Protein AF-A0A7K2QP64-F1 (afdb_monomer_lite)

Secondary structure (DSSP, 8-state):
-HHHHHHSSPPPPPTT----SS--TT-----------HHHHHHHHTHHHHHTTS-HHHHHHHHHHHHHHHHHHHTT-S-TTSTTSS-EEEEEEEE----S-STT---TT--S---EEEEEEEE--S--HHHHHTT-HHHHHHHHHHHHHHHTSGGGGHHHHTT-

Foldseek 3Di:
DVQCVLVPDAADDQPPDDDPPDPPVPPDDDDDDDDDDCVVVVCLQPVVCVVVVHGSCLLVVLVVLLVSLVRCVVVVVPDPPCSCQQSKDKDWDKDQQQFCPDPPDDCPPPDDRRIDIGIFIQRLGDFPSVCVVVVHPSSVSSSVSSRVRCVPQPRSRSVVVVVD

Structure (mmCIF, N/CA/C/O backbone):
data_AF-A0A7K2QP64-F1
#
_entry.id   AF-A0A7K2QP64-F1
#
loop_
_atom_site.group_PDB
_atom_site.id
_atom_site.type_symbol
_atom_site.label_atom_id
_atom_site.label_alt_id
_atom_site.label_comp_id
_atom_site.label_asym_id
_atom_site.label_entity_id
_atom_site.label_seq_id
_atom_site.pdbx_PDB_ins_code
_atom_site.Cartn_x
_atom_site.Cartn_y
_atom_site.Cartn_z
_atom_site.occupancy
_atom_site.B_iso_or_equiv
_atom_site.auth_seq_id
_atom_site.auth_comp_id
_atom_site.auth_asym_id
_atom_site.auth_atom_id
_atom_site.pdbx_PDB_model_num
ATOM 1 N N . ASP A 1 1 ? -13.364 -17.180 -1.476 1.00 77.75 1 ASP A N 1
ATOM 2 C CA . ASP A 1 1 ? -13.263 -16.142 -0.425 1.00 77.75 1 ASP A CA 1
ATOM 3 C C . ASP A 1 1 ? -12.051 -15.253 -0.717 1.00 77.75 1 ASP A C 1
ATOM 5 O O . ASP A 1 1 ? -11.019 -15.748 -1.153 1.00 77.75 1 ASP A O 1
ATOM 9 N N . ARG A 1 2 ? -12.175 -13.922 -0.585 1.00 86.12 2 ARG A N 1
ATOM 10 C CA . ARG A 1 2 ? -11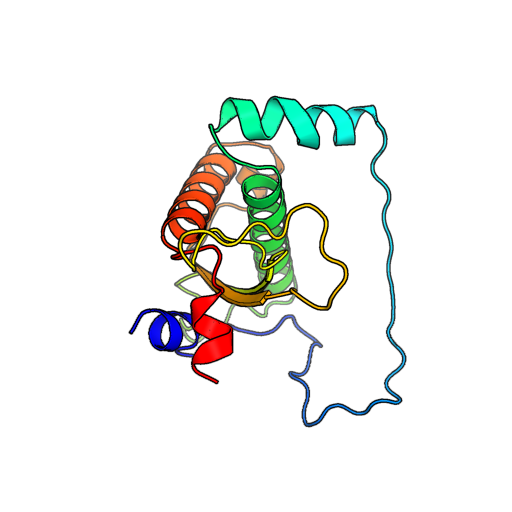.106 -12.968 -0.970 1.00 86.12 2 ARG A CA 1
ATOM 11 C C . ARG A 1 2 ? -9.812 -13.202 -0.186 1.00 86.12 2 ARG A C 1
ATOM 13 O O . ARG A 1 2 ? -8.730 -13.111 -0.753 1.00 86.12 2 ARG A O 1
ATOM 20 N N . TRP A 1 3 ? -9.933 -13.522 1.099 1.00 88.31 3 TRP A N 1
ATOM 21 C CA . TRP A 1 3 ? -8.790 -13.713 1.987 1.00 88.31 3 TRP A CA 1
ATOM 22 C C . TRP A 1 3 ? -7.945 -14.924 1.604 1.00 88.31 3 TRP A C 1
ATOM 24 O O . TRP A 1 3 ? -6.732 -14.783 1.468 1.00 88.31 3 TRP A O 1
ATOM 34 N N . ALA A 1 4 ? -8.562 -16.078 1.327 1.00 84.00 4 ALA A N 1
ATOM 35 C CA . ALA A 1 4 ? -7.797 -17.217 0.829 1.00 84.00 4 ALA A CA 1
ATOM 36 C C . ALA A 1 4 ? -7.209 -16.944 -0.559 1.00 84.00 4 ALA A C 1
ATOM 38 O O . ALA A 1 4 ? -6.099 -17.384 -0.830 1.00 84.00 4 ALA A O 1
ATOM 39 N N . ALA A 1 5 ? -7.900 -16.186 -1.422 1.00 84.12 5 ALA A N 1
ATOM 40 C CA . ALA A 1 5 ? -7.347 -15.787 -2.717 1.00 84.12 5 ALA A CA 1
ATOM 41 C C . ALA A 1 5 ? -6.096 -14.899 -2.570 1.00 84.12 5 ALA A C 1
ATOM 43 O O . ALA A 1 5 ? -5.109 -15.134 -3.263 1.00 84.12 5 ALA A O 1
ATOM 44 N N . ALA A 1 6 ? -6.100 -13.935 -1.643 1.00 83.06 6 ALA A N 1
ATOM 45 C CA . ALA A 1 6 ? -4.943 -13.080 -1.366 1.00 83.06 6 ALA A CA 1
ATOM 46 C C . ALA A 1 6 ? -3.745 -13.873 -0.811 1.00 83.06 6 ALA A C 1
ATOM 48 O O . ALA A 1 6 ? -2.602 -13.610 -1.184 1.00 83.06 6 ALA A O 1
ATOM 49 N N . LEU A 1 7 ? -4.013 -14.867 0.043 1.00 85.19 7 LEU A N 1
ATOM 50 C CA . LEU A 1 7 ? -3.003 -15.717 0.683 1.00 85.19 7 LEU A CA 1
ATOM 51 C C . LEU A 1 7 ? -2.574 -16.925 -0.161 1.00 85.19 7 LEU A C 1
ATOM 53 O O . LEU A 1 7 ? -1.673 -17.665 0.240 1.00 85.19 7 LEU A O 1
ATOM 57 N N . ARG A 1 8 ? -3.216 -17.159 -1.309 1.00 82.12 8 ARG A N 1
ATOM 58 C CA . ARG A 1 8 ? -2.917 -18.314 -2.153 1.00 82.12 8 ARG A CA 1
ATOM 59 C C . ARG A 1 8 ? -1.517 -18.171 -2.731 1.00 82.12 8 ARG A C 1
ATOM 61 O O . ARG A 1 8 ? -1.255 -17.189 -3.417 1.00 82.12 8 ARG A O 1
ATOM 68 N N . GLU A 1 9 ? -0.679 -19.181 -2.492 1.00 79.31 9 GLU A N 1
ATOM 69 C CA . GLU A 1 9 ? 0.697 -19.282 -2.998 1.00 79.31 9 GLU A CA 1
ATOM 70 C C . GLU A 1 9 ? 1.532 -18.034 -2.665 1.00 79.31 9 GLU A C 1
ATOM 72 O O . GLU A 1 9 ? 1.464 -16.992 -3.327 1.00 79.31 9 GLU A O 1
ATOM 77 N N . ALA A 1 10 ? 2.331 -18.144 -1.600 1.00 73.50 10 ALA A N 1
ATOM 78 C CA . ALA A 1 10 ? 3.180 -17.052 -1.147 1.00 73.50 10 ALA A CA 1
ATOM 79 C C . ALA A 1 10 ? 4.101 -16.586 -2.292 1.00 73.50 10 ALA A C 1
ATOM 81 O O . ALA A 1 10 ? 4.827 -17.413 -2.853 1.00 73.50 10 ALA A O 1
ATOM 82 N N . PRO A 1 11 ? 4.091 -15.284 -2.643 1.00 77.12 11 PRO A N 1
ATOM 83 C CA . PRO A 1 11 ? 5.022 -14.758 -3.626 1.00 77.12 11 PRO A CA 1
ATOM 84 C C . PRO A 1 11 ? 6.463 -14.947 -3.173 1.00 77.12 11 PRO A C 1
ATOM 86 O O . PRO A 1 11 ? 6.749 -15.107 -1.984 1.00 77.12 11 PRO A O 1
ATOM 89 N N . GLN A 1 12 ? 7.383 -14.860 -4.126 1.00 77.44 12 GLN A N 1
ATOM 90 C CA . GLN A 1 12 ? 8.793 -15.050 -3.838 1.00 77.44 12 GLN A CA 1
ATOM 91 C C . GLN A 1 12 ? 9.291 -14.085 -2.739 1.00 77.44 12 GLN A C 1
ATOM 93 O O . GLN A 1 12 ? 9.034 -12.882 -2.809 1.00 77.44 12 GLN A O 1
ATOM 98 N N . PRO A 1 13 ? 10.013 -14.550 -1.708 1.00 76.50 13 PRO A N 1
ATOM 99 C CA . PRO A 1 13 ? 10.607 -13.643 -0.732 1.00 76.50 13 PRO A CA 1
ATOM 100 C C . PRO A 1 13 ? 11.728 -12.804 -1.368 1.00 76.50 13 PRO A C 1
ATOM 102 O O . PRO A 1 13 ? 12.260 -13.133 -2.427 1.00 76.50 13 PRO A O 1
ATOM 105 N N . LEU A 1 14 ? 12.109 -11.706 -0.711 1.00 79.19 14 LEU A N 1
ATOM 106 C CA . LEU A 1 14 ? 13.350 -11.006 -1.051 1.00 79.19 14 LEU A CA 1
ATOM 107 C C . LEU A 1 14 ? 14.553 -11.931 -0.808 1.00 79.19 14 LEU A C 1
ATOM 109 O O . LEU A 1 14 ? 14.553 -12.716 0.144 1.00 79.19 14 LEU A O 1
ATOM 113 N N . ALA A 1 15 ? 15.589 -11.838 -1.643 1.00 73.69 15 ALA A N 1
ATOM 114 C CA . ALA A 1 15 ? 16.787 -12.652 -1.472 1.00 73.69 15 ALA A CA 1
ATOM 115 C C . ALA A 1 15 ? 17.420 -12.406 -0.091 1.00 73.69 15 ALA A C 1
ATOM 117 O O . ALA A 1 15 ? 17.503 -11.276 0.387 1.00 73.69 15 ALA A O 1
ATOM 118 N N . GLY A 1 16 ? 17.832 -13.483 0.580 1.00 70.00 16 GLY A N 1
ATOM 119 C CA . GLY A 1 16 ? 18.379 -13.413 1.939 1.00 70.00 16 GLY A CA 1
ATOM 120 C C . GLY A 1 16 ? 17.337 -13.223 3.049 1.00 70.00 16 GLY A C 1
ATOM 121 O O . GLY A 1 16 ? 17.683 -13.400 4.215 1.00 70.00 16 GLY A O 1
ATOM 122 N N . VAL A 1 17 ? 16.067 -12.955 2.722 1.00 70.88 17 VAL A N 1
ATOM 123 C CA . VAL A 1 17 ? 14.967 -12.964 3.693 1.00 70.88 17 VAL A CA 1
ATOM 124 C C . VAL A 1 17 ? 14.424 -14.382 3.795 1.00 70.88 17 VAL A C 1
ATOM 126 O O . VAL A 1 17 ? 13.860 -14.926 2.846 1.00 70.88 17 VAL A O 1
ATOM 129 N N . ARG A 1 18 ? 14.594 -15.002 4.963 1.00 62.31 18 ARG A N 1
ATOM 130 C CA . ARG A 1 18 ? 13.906 -16.254 5.281 1.00 62.31 18 ARG A CA 1
ATOM 131 C C . ARG A 1 18 ? 12.552 -15.911 5.899 1.00 62.31 18 ARG A C 1
ATOM 133 O O . ARG A 1 18 ? 12.534 -15.101 6.826 1.00 62.31 18 ARG A O 1
ATOM 140 N N . PRO A 1 19 ? 11.437 -16.501 5.430 1.00 60.03 19 PRO A N 1
ATOM 141 C CA . PRO A 1 19 ? 10.187 -16.405 6.170 1.00 60.03 19 PRO A CA 1
ATOM 142 C C . PRO A 1 19 ? 10.431 -16.929 7.594 1.00 60.03 19 PRO A C 1
ATOM 144 O O . PRO A 1 19 ? 11.180 -17.902 7.747 1.00 60.03 19 PRO A O 1
ATOM 147 N N . PRO A 1 20 ? 9.876 -16.280 8.630 1.00 58.97 20 PRO A N 1
ATOM 148 C CA . PRO A 1 20 ? 10.177 -16.629 10.011 1.00 58.97 20 PRO A CA 1
ATOM 149 C C . PRO A 1 20 ? 9.819 -18.096 10.271 1.00 58.97 20 PRO A C 1
ATOM 151 O O . PRO A 1 20 ? 8.653 -18.488 10.261 1.00 58.97 20 PRO A O 1
ATOM 154 N N . GLY A 1 21 ? 10.843 -18.923 10.483 1.00 51.09 21 GLY A N 1
ATOM 155 C CA . GLY A 1 21 ? 10.719 -20.314 10.911 1.00 51.09 21 GLY A CA 1
ATOM 156 C C . GLY A 1 21 ? 10.531 -20.375 12.422 1.00 51.09 21 GLY A C 1
ATOM 157 O O . GLY A 1 21 ? 11.391 -20.900 13.120 1.00 51.09 21 GLY A O 1
ATOM 158 N N . GLY A 1 22 ? 9.442 -19.775 12.908 1.00 57.50 22 GLY A N 1
ATOM 159 C CA . GLY A 1 22 ? 9.264 -19.411 14.313 1.00 57.50 22 GLY A CA 1
ATOM 160 C C . GLY A 1 22 ? 9.736 -17.981 14.580 1.00 57.50 22 GLY A C 1
ATOM 161 O O . GLY A 1 22 ? 10.742 -17.533 14.034 1.00 57.50 22 GLY A O 1
ATOM 162 N N . LEU A 1 23 ? 8.966 -17.243 15.381 1.00 53.16 23 LEU A N 1
ATOM 163 C CA . LEU A 1 23 ? 9.399 -15.957 15.920 1.00 53.16 23 LEU A CA 1
ATOM 164 C C . LEU A 1 23 ? 10.468 -16.272 16.964 1.00 53.16 23 LEU A C 1
ATOM 166 O O . LEU A 1 23 ? 10.131 -16.748 18.044 1.00 53.16 23 LEU A O 1
ATOM 170 N N . ASP A 1 24 ? 11.736 -16.076 16.630 1.00 51.91 24 ASP A N 1
ATOM 171 C CA . ASP A 1 24 ? 12.755 -15.908 17.656 1.00 51.91 24 ASP A CA 1
ATOM 172 C C . ASP A 1 24 ? 12.594 -14.481 18.210 1.00 51.91 24 ASP A C 1
ATOM 174 O O . ASP A 1 24 ? 12.893 -13.524 17.490 1.00 51.91 24 ASP A O 1
ATOM 178 N N . PRO A 1 25 ? 12.063 -14.299 19.434 1.00 55.72 25 PRO A N 1
ATOM 179 C CA . PRO A 1 25 ? 11.844 -12.973 20.005 1.00 55.72 25 PRO A CA 1
ATOM 180 C C . PRO A 1 25 ? 13.157 -12.238 20.323 1.00 55.72 25 PRO A C 1
ATOM 182 O O . PRO A 1 25 ? 13.111 -11.060 20.668 1.00 55.72 25 PRO A O 1
ATOM 185 N N . GLU A 1 26 ? 14.313 -12.905 20.216 1.00 54.50 26 GLU A N 1
ATOM 186 C CA . GLU A 1 26 ? 15.640 -12.322 20.446 1.00 54.50 26 GLU A CA 1
ATOM 187 C C . GLU A 1 26 ? 16.356 -11.907 19.149 1.00 54.50 26 GLU A C 1
ATOM 189 O O . GLU A 1 26 ? 17.473 -11.383 19.197 1.00 54.50 26 GLU A O 1
ATOM 194 N N . CYS A 1 27 ? 15.734 -12.099 17.978 1.00 56.62 27 CYS A N 1
ATOM 195 C CA . CYS A 1 27 ? 16.311 -11.643 16.717 1.00 56.62 27 CYS A CA 1
ATOM 196 C C . CYS A 1 27 ? 16.471 -10.116 16.739 1.00 56.62 27 CYS A C 1
ATOM 198 O O . CYS A 1 27 ? 15.492 -9.376 16.788 1.00 56.62 27 CYS A O 1
ATOM 200 N N . ALA A 1 28 ? 17.717 -9.639 16.677 1.00 60.38 28 ALA A N 1
ATOM 201 C CA . ALA A 1 28 ? 18.013 -8.217 16.589 1.00 60.38 28 ALA A CA 1
ATOM 202 C C . ALA A 1 28 ? 17.341 -7.615 15.343 1.00 60.38 28 ALA A C 1
ATOM 204 O O . ALA A 1 28 ? 17.733 -7.900 14.207 1.00 60.38 28 ALA A O 1
ATOM 205 N N . GLU A 1 29 ? 16.324 -6.781 15.556 1.00 69.56 29 GLU A N 1
ATOM 206 C CA . GLU A 1 29 ? 15.727 -5.981 14.495 1.00 69.56 29 GLU A CA 1
ATOM 207 C C . GLU A 1 29 ? 16.778 -4.997 13.965 1.00 69.56 29 GLU A C 1
ATOM 209 O O . GLU A 1 29 ? 17.236 -4.092 14.665 1.00 69.56 29 GLU A O 1
ATOM 214 N N . ASN A 1 30 ? 17.186 -5.183 12.710 1.00 75.81 30 ASN A N 1
ATOM 215 C CA . ASN A 1 30 ? 18.043 -4.229 12.019 1.00 75.81 30 ASN A CA 1
ATOM 216 C C . ASN A 1 30 ? 17.169 -3.170 11.346 1.00 75.81 30 ASN A C 1
ATOM 218 O O . ASN A 1 30 ? 16.540 -3.433 10.321 1.00 75.81 30 ASN A O 1
ATOM 222 N N . THR A 1 31 ? 17.166 -1.962 11.904 1.00 83.50 31 THR A N 1
ATOM 223 C CA . THR A 1 31 ? 16.345 -0.854 11.405 1.00 83.50 31 THR A CA 1
ATOM 224 C C . THR A 1 31 ? 17.176 0.121 10.579 1.00 83.50 31 THR A C 1
ATOM 226 O O . THR A 1 31 ? 18.151 0.694 11.064 1.00 83.50 31 THR A O 1
ATOM 229 N N . LEU A 1 32 ? 16.756 0.354 9.331 1.00 89.69 32 LEU A N 1
ATOM 230 C CA . LEU A 1 32 ? 17.249 1.445 8.490 1.00 89.69 32 LEU A CA 1
ATOM 231 C C . LEU A 1 32 ? 16.144 2.490 8.313 1.00 89.69 32 LEU A C 1
ATOM 233 O O . LEU A 1 32 ? 15.132 2.222 7.669 1.00 89.69 32 LEU A O 1
ATOM 237 N N . THR A 1 33 ? 16.369 3.697 8.831 1.00 93.31 33 THR A N 1
ATOM 238 C CA . THR A 1 33 ? 15.417 4.811 8.730 1.00 93.31 33 THR A CA 1
ATOM 239 C C . THR A 1 33 ? 15.912 5.855 7.738 1.00 93.31 33 THR A C 1
ATOM 241 O O . THR A 1 33 ? 17.046 6.324 7.828 1.00 93.31 33 THR A O 1
ATOM 244 N N . LEU A 1 34 ? 15.038 6.253 6.812 1.00 94.12 34 LEU A N 1
ATOM 245 C CA . LEU A 1 34 ? 15.266 7.352 5.876 1.00 94.12 34 LEU A CA 1
ATOM 246 C C . LEU A 1 34 ? 14.221 8.446 6.106 1.00 94.12 34 LEU A C 1
ATOM 248 O O . LEU A 1 34 ? 13.044 8.152 6.300 1.00 94.12 34 LEU A O 1
ATOM 252 N N . THR A 1 35 ? 14.647 9.707 6.032 1.00 95.50 35 THR A N 1
ATOM 253 C CA . THR A 1 35 ? 13.769 10.871 6.212 1.00 95.50 35 THR A CA 1
ATOM 254 C C . THR A 1 35 ? 13.697 11.674 4.922 1.00 95.50 35 THR A C 1
ATOM 256 O O . THR A 1 35 ? 14.722 12.073 4.369 1.00 95.50 35 THR A O 1
ATOM 259 N N . LEU A 1 36 ? 12.478 11.940 4.452 1.00 95.38 36 LEU A N 1
ATOM 260 C CA . LEU A 1 36 ? 12.235 12.791 3.290 1.00 95.38 36 LEU A CA 1
ATOM 261 C C . LEU A 1 36 ? 12.167 14.263 3.705 1.00 95.38 36 LEU A C 1
ATOM 263 O O . LEU A 1 36 ? 11.502 14.617 4.678 1.00 95.38 36 LEU A O 1
ATOM 267 N N . GLY A 1 37 ? 12.829 15.130 2.937 1.00 97.62 37 GLY A N 1
ATOM 268 C CA . GLY A 1 37 ? 12.725 16.577 3.110 1.00 97.62 37 GLY A CA 1
ATOM 269 C C . GLY A 1 37 ? 11.321 17.104 2.773 1.00 97.62 37 GLY A C 1
ATOM 270 O O . GLY A 1 37 ? 10.577 16.463 2.023 1.00 97.62 37 GLY A O 1
ATOM 271 N N . PRO A 1 38 ? 10.943 18.294 3.271 1.00 96.62 38 PRO A N 1
ATOM 272 C CA . PRO A 1 38 ? 9.605 18.861 3.073 1.00 96.62 38 PRO A CA 1
ATOM 273 C C . PRO A 1 38 ? 9.255 19.101 1.597 1.00 96.62 38 PRO A C 1
ATOM 275 O O . PRO A 1 38 ? 8.091 19.007 1.216 1.00 96.62 38 PRO A O 1
ATOM 278 N N . ASN A 1 39 ? 10.256 19.351 0.750 1.00 96.94 39 ASN A N 1
ATOM 279 C CA . ASN A 1 39 ? 10.100 19.495 -0.699 1.00 96.94 39 ASN A CA 1
ATOM 280 C C . ASN A 1 3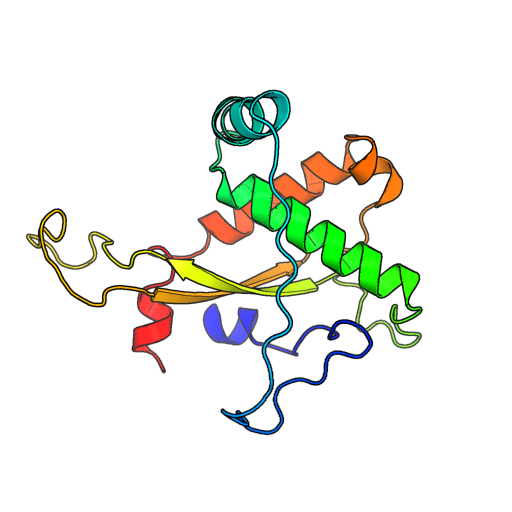9 ? 9.640 18.202 -1.397 1.00 96.94 39 ASN A C 1
ATOM 282 O O . ASN A 1 39 ? 9.063 18.279 -2.477 1.00 96.94 39 ASN A O 1
ATOM 286 N N . VAL A 1 40 ? 9.874 17.036 -0.788 1.00 95.44 40 VAL A N 1
ATOM 287 C CA . VAL A 1 40 ? 9.389 15.736 -1.276 1.00 95.44 40 VAL A CA 1
ATOM 288 C C . VAL A 1 40 ? 8.141 15.303 -0.505 1.00 95.44 40 VAL A C 1
ATOM 290 O O . VAL A 1 40 ? 7.145 14.912 -1.111 1.00 95.44 40 VAL A O 1
ATOM 293 N N . ALA A 1 41 ? 8.161 15.419 0.826 1.00 95.94 41 ALA A N 1
ATOM 294 C CA . ALA A 1 41 ? 7.058 14.993 1.685 1.00 95.94 41 ALA A CA 1
ATOM 295 C C . ALA A 1 41 ? 5.772 15.804 1.445 1.00 95.94 41 ALA A C 1
ATOM 297 O O . ALA A 1 41 ? 4.685 15.234 1.425 1.00 95.94 41 ALA A O 1
ATOM 298 N N . GLY A 1 42 ? 5.874 17.116 1.209 1.00 97.19 42 GLY A N 1
ATOM 299 C CA . GLY A 1 42 ? 4.716 17.980 0.958 1.00 97.19 42 GLY A CA 1
ATOM 300 C C . GLY A 1 42 ? 3.890 17.532 -0.257 1.00 97.19 42 GLY A C 1
ATOM 301 O O . GLY A 1 42 ? 2.706 17.220 -0.099 1.00 97.19 42 GLY A O 1
ATOM 302 N N . PRO A 1 43 ? 4.487 17.438 -1.460 1.00 96.62 43 PRO A N 1
ATOM 303 C CA . PRO A 1 43 ? 3.805 16.910 -2.641 1.00 96.62 43 PRO A CA 1
ATOM 304 C C . PRO A 1 43 ? 3.304 15.472 -2.470 1.00 96.62 43 PRO A C 1
ATOM 306 O O . PRO A 1 43 ? 2.205 15.163 -2.927 1.00 96.62 43 PRO A O 1
ATOM 309 N N . LEU A 1 44 ? 4.062 14.612 -1.780 1.00 95.25 44 LEU A N 1
ATOM 310 C CA . LEU A 1 44 ? 3.669 13.229 -1.492 1.00 95.25 44 LEU A CA 1
ATOM 311 C C . LEU A 1 44 ? 2.398 13.142 -0.631 1.00 95.25 44 LEU A C 1
ATOM 313 O O . LEU A 1 44 ? 1.554 12.284 -0.874 1.00 95.25 44 LEU A O 1
ATOM 317 N N . LEU A 1 45 ? 2.242 14.034 0.348 1.00 96.12 45 LEU A N 1
ATOM 318 C CA . LEU A 1 45 ? 1.087 14.061 1.252 1.00 96.12 45 LEU A CA 1
ATOM 319 C C . LEU A 1 45 ? -0.135 14.786 0.667 1.00 96.12 45 LEU A C 1
ATOM 321 O O . LEU A 1 45 ? -1.222 14.682 1.227 1.00 96.12 45 LEU A O 1
ATOM 325 N N . THR A 1 46 ? 0.026 15.535 -0.429 1.00 95.44 46 THR A N 1
ATOM 326 C CA . THR A 1 46 ? -1.029 16.421 -0.954 1.00 95.44 46 THR A CA 1
ATOM 327 C C . THR A 1 46 ? -1.266 16.233 -2.451 1.00 95.44 46 THR A C 1
ATOM 329 O O . THR A 1 46 ? -2.303 15.725 -2.871 1.00 95.44 46 THR A O 1
ATOM 332 N N . THR A 1 47 ? -0.291 16.622 -3.270 1.00 96.44 47 THR A N 1
ATOM 333 C CA . THR A 1 47 ? -0.419 16.723 -4.726 1.00 96.44 47 THR A CA 1
ATOM 334 C C . THR A 1 47 ? -0.536 15.350 -5.374 1.00 96.44 47 THR A C 1
ATOM 336 O O . THR A 1 47 ? -1.445 15.131 -6.169 1.00 96.44 47 THR A O 1
ATOM 339 N N . ALA A 1 48 ? 0.343 14.407 -5.023 1.00 94.38 48 ALA A N 1
ATOM 340 C CA . ALA A 1 48 ? 0.367 13.089 -5.651 1.00 94.38 48 ALA A CA 1
ATOM 341 C C . ALA A 1 48 ? -0.935 12.292 -5.419 1.00 94.38 48 ALA A C 1
ATOM 343 O O . ALA A 1 48 ? -1.517 11.852 -6.412 1.00 94.38 48 ALA A O 1
ATOM 344 N N . PRO A 1 49 ? -1.472 12.171 -4.184 1.00 95.00 49 PRO A N 1
ATOM 345 C CA . PRO A 1 49 ? -2.775 11.543 -3.959 1.00 95.00 49 PRO A CA 1
ATOM 346 C C . PRO A 1 49 ? -3.916 12.266 -4.686 1.00 95.00 49 PRO A C 1
ATOM 348 O O . PRO A 1 49 ? -4.803 11.615 -5.242 1.00 95.00 49 PRO A O 1
ATOM 351 N N . GLY A 1 50 ? -3.870 13.605 -4.733 1.00 95.12 50 GLY A N 1
ATOM 352 C CA . GLY A 1 50 ? -4.864 14.430 -5.422 1.00 95.12 50 GLY A CA 1
ATOM 353 C C . GLY A 1 50 ? -4.919 14.177 -6.930 1.00 95.12 50 GLY A C 1
ATOM 354 O O . GLY A 1 50 ? -6.004 14.005 -7.480 1.00 95.12 50 GLY A O 1
ATOM 355 N N . LEU A 1 51 ? -3.763 14.061 -7.593 1.00 93.81 51 LEU A N 1
ATOM 356 C CA . LEU A 1 51 ? -3.677 13.786 -9.035 1.00 93.81 51 LEU A CA 1
ATOM 357 C C . LEU A 1 51 ? -4.311 12.452 -9.428 1.00 93.81 51 LEU A C 1
ATOM 359 O O . LEU A 1 51 ? -4.785 12.294 -10.553 1.00 93.81 51 LEU A O 1
ATOM 363 N N . VAL A 1 52 ? -4.324 11.491 -8.508 1.00 90.50 52 VAL A N 1
ATOM 364 C CA . VAL A 1 52 ? -4.841 10.149 -8.774 1.00 90.50 52 VAL A CA 1
ATOM 365 C C . VAL A 1 52 ? -6.169 9.880 -8.093 1.00 90.50 52 VAL A C 1
ATOM 367 O O . VAL A 1 52 ? -6.646 8.752 -8.173 1.00 90.50 52 VAL A O 1
ATOM 370 N N . ASN A 1 53 ? -6.803 10.873 -7.460 1.00 93.75 53 ASN A N 1
ATOM 371 C CA . ASN A 1 53 ? -8.025 10.697 -6.667 1.00 93.75 53 ASN A CA 1
ATOM 372 C C . ASN A 1 53 ? -7.905 9.508 -5.695 1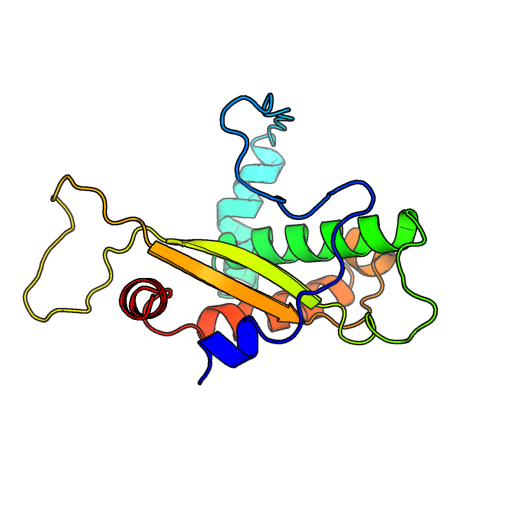.00 93.75 53 ASN A C 1
ATOM 374 O O . ASN A 1 53 ? -8.736 8.586 -5.709 1.00 93.75 53 ASN A O 1
ATOM 378 N N . GLY A 1 54 ? -6.802 9.478 -4.952 1.00 94.19 54 GLY A N 1
ATOM 379 C CA . GLY A 1 54 ? -6.421 8.400 -4.050 1.00 94.19 54 GLY A CA 1
ATOM 380 C C . GLY A 1 54 ? -5.946 8.916 -2.696 1.00 94.19 54 GLY A C 1
ATOM 381 O O . GLY A 1 54 ? -6.203 10.054 -2.310 1.00 94.19 54 GLY A O 1
ATOM 382 N N . THR A 1 55 ? -5.253 8.051 -1.975 1.00 94.38 55 THR A N 1
ATOM 383 C CA . THR A 1 55 ? -4.670 8.309 -0.660 1.00 94.38 55 THR A CA 1
ATOM 384 C C . THR A 1 55 ? -3.148 8.261 -0.730 1.00 94.38 55 THR A C 1
ATOM 386 O O . THR A 1 55 ? -2.567 7.775 -1.701 1.00 94.38 55 THR A O 1
ATOM 389 N N . VAL A 1 56 ? -2.478 8.736 0.322 1.00 95.44 56 VAL A N 1
ATOM 390 C CA . VAL A 1 56 ? -1.022 8.576 0.446 1.00 95.44 56 VAL A CA 1
ATOM 391 C C . VAL A 1 56 ? -0.611 7.098 0.435 1.00 95.44 56 VAL A C 1
ATOM 393 O O . VAL A 1 56 ? 0.413 6.759 -0.154 1.00 95.44 56 VAL A O 1
ATOM 396 N N . ASN A 1 57 ? -1.437 6.206 0.996 1.00 95.12 57 ASN A N 1
ATOM 397 C CA . ASN A 1 57 ? -1.157 4.771 1.022 1.00 95.12 57 ASN A CA 1
ATOM 398 C C . ASN A 1 57 ? -1.129 4.169 -0.385 1.00 95.12 57 ASN A C 1
ATOM 400 O O . ASN A 1 57 ? -0.268 3.338 -0.648 1.00 95.12 57 ASN A O 1
ATOM 404 N N . ASP A 1 58 ? -1.987 4.628 -1.303 1.00 96.06 58 ASP A N 1
ATOM 405 C CA . ASP A 1 58 ? -1.966 4.164 -2.698 1.00 96.06 58 ASP A CA 1
ATOM 406 C C . ASP A 1 58 ? -0.593 4.446 -3.334 1.00 96.06 58 ASP A C 1
ATOM 408 O O . ASP A 1 58 ? -0.006 3.586 -3.991 1.00 96.06 58 ASP A O 1
ATOM 412 N N . VAL A 1 59 ? -0.039 5.638 -3.083 1.00 96.38 59 VAL A N 1
ATOM 413 C CA . VAL A 1 59 ? 1.267 6.064 -3.609 1.00 96.38 59 VAL A CA 1
ATOM 414 C C . VAL A 1 59 ? 2.412 5.297 -2.942 1.00 96.38 59 VAL A C 1
ATOM 416 O O . VAL A 1 59 ? 3.291 4.779 -3.633 1.00 96.38 59 VAL A O 1
ATOM 419 N N . LEU A 1 60 ? 2.401 5.193 -1.610 1.00 96.38 60 LEU A N 1
ATOM 420 C CA . LEU A 1 60 ? 3.454 4.520 -0.844 1.00 96.38 60 LEU A CA 1
ATOM 421 C C . LEU A 1 60 ? 3.508 3.016 -1.123 1.00 96.38 60 LEU A C 1
ATOM 423 O O . LEU A 1 60 ? 4.593 2.481 -1.338 1.00 96.38 60 LEU A O 1
ATOM 427 N N . LEU A 1 61 ? 2.358 2.340 -1.172 1.00 97.00 61 LEU A N 1
ATOM 428 C CA . LEU A 1 61 ? 2.290 0.907 -1.467 1.00 97.00 61 LEU A CA 1
ATOM 429 C C . LEU A 1 61 ? 2.678 0.609 -2.917 1.00 97.00 61 LEU A C 1
ATOM 431 O O . LEU A 1 61 ? 3.343 -0.393 -3.171 1.00 97.00 61 LEU A O 1
ATOM 435 N N . THR A 1 62 ? 2.367 1.510 -3.855 1.00 97.06 62 THR A N 1
ATOM 436 C CA . THR A 1 62 ? 2.878 1.413 -5.233 1.00 97.06 62 THR A CA 1
ATOM 437 C C . THR A 1 62 ? 4.400 1.505 -5.268 1.00 97.06 62 THR A C 1
ATOM 439 O O . THR A 1 62 ? 5.055 0.655 -5.872 1.00 97.06 62 THR A O 1
ATOM 442 N N . ALA A 1 63 ? 4.980 2.504 -4.597 1.00 96.00 63 ALA A N 1
ATOM 443 C CA . ALA A 1 63 ? 6.430 2.666 -4.536 1.00 96.00 63 ALA A CA 1
ATOM 444 C C . ALA A 1 63 ? 7.115 1.462 -3.866 1.00 96.00 63 ALA A C 1
ATOM 446 O O . ALA A 1 63 ? 8.134 0.982 -4.363 1.00 96.00 63 ALA A O 1
ATOM 447 N N . LEU A 1 64 ? 6.531 0.942 -2.782 1.00 96.06 64 LEU A N 1
ATOM 448 C CA . LEU A 1 64 ? 7.024 -0.239 -2.077 1.00 96.06 64 LEU A CA 1
ATOM 449 C C . LEU A 1 64 ? 6.998 -1.484 -2.971 1.00 96.06 64 LEU A C 1
ATOM 451 O O . LEU A 1 64 ? 8.013 -2.168 -3.084 1.00 96.06 64 LEU A O 1
ATOM 455 N N . ALA A 1 65 ? 5.881 -1.757 -3.649 1.00 95.06 65 ALA A N 1
ATOM 456 C CA . ALA A 1 65 ? 5.759 -2.911 -4.535 1.00 95.06 65 ALA A CA 1
ATOM 457 C C . ALA A 1 65 ? 6.772 -2.853 -5.692 1.00 95.06 65 ALA A C 1
ATOM 459 O O . ALA A 1 65 ? 7.485 -3.826 -5.936 1.00 95.06 65 ALA A O 1
ATOM 460 N N . LEU A 1 66 ? 6.921 -1.694 -6.346 1.00 95.38 66 LEU A N 1
ATOM 461 C CA . LEU A 1 66 ? 7.927 -1.496 -7.398 1.00 95.38 66 LEU A CA 1
ATOM 462 C C . LEU A 1 66 ? 9.363 -1.665 -6.873 1.00 95.38 66 LEU A C 1
ATOM 464 O O . LEU A 1 66 ? 10.210 -2.237 -7.562 1.00 95.38 66 LEU A O 1
ATOM 468 N N . ALA A 1 67 ? 9.649 -1.201 -5.652 1.00 94.12 67 ALA A N 1
ATOM 469 C CA . ALA A 1 67 ? 10.958 -1.368 -5.026 1.00 94.12 67 ALA A CA 1
ATOM 470 C C . ALA A 1 67 ? 11.271 -2.841 -4.721 1.00 94.12 67 ALA A C 1
ATOM 472 O O . ALA A 1 67 ? 12.387 -3.294 -4.984 1.00 94.12 67 ALA A O 1
ATOM 473 N N . VAL A 1 68 ? 10.287 -3.597 -4.220 1.00 92.06 68 VAL A N 1
ATOM 474 C CA . VAL A 1 68 ? 10.409 -5.042 -3.972 1.00 92.06 68 VAL A CA 1
ATOM 475 C C . VAL A 1 68 ? 10.677 -5.790 -5.276 1.00 92.06 68 VAL A C 1
ATOM 477 O O . VAL A 1 68 ? 11.638 -6.556 -5.344 1.00 92.06 68 VAL A O 1
ATOM 480 N N . LEU A 1 69 ? 9.899 -5.524 -6.331 1.00 90.94 69 LEU A N 1
ATOM 481 C CA . LEU A 1 69 ? 10.104 -6.142 -7.645 1.00 90.94 69 LEU A CA 1
ATOM 482 C C . LEU A 1 69 ? 11.485 -5.807 -8.224 1.00 90.94 69 LEU A C 1
ATOM 484 O O . LEU A 1 69 ? 12.185 -6.689 -8.719 1.00 90.94 69 LEU A O 1
ATOM 488 N N . GLY A 1 70 ? 11.925 -4.553 -8.097 1.00 90.69 70 GLY A N 1
ATOM 489 C CA . GLY A 1 70 ? 13.259 -4.144 -8.536 1.00 90.69 70 GLY A CA 1
ATOM 490 C C . GLY A 1 70 ? 14.392 -4.810 -7.768 1.00 90.69 70 GLY A C 1
ATOM 491 O O . GLY A 1 70 ? 15.419 -5.123 -8.368 1.00 90.69 70 GLY A O 1
ATOM 492 N N . ARG A 1 71 ? 14.209 -5.065 -6.469 1.00 89.06 71 ARG A N 1
ATOM 493 C CA . ARG A 1 71 ? 15.179 -5.814 -5.668 1.00 89.06 71 ARG A CA 1
ATOM 494 C C . ARG A 1 71 ? 15.243 -7.280 -6.102 1.00 89.06 71 ARG A C 1
ATOM 496 O O . ARG A 1 71 ? 16.335 -7.760 -6.379 1.00 89.06 71 ARG A O 1
ATOM 503 N N . ARG A 1 72 ? 14.093 -7.952 -6.256 1.00 86.69 72 ARG A N 1
ATOM 504 C CA . ARG A 1 72 ? 14.032 -9.349 -6.738 1.00 86.69 72 ARG A CA 1
ATOM 505 C C . ARG A 1 72 ? 14.704 -9.518 -8.103 1.00 86.69 72 ARG A C 1
ATOM 507 O O . ARG A 1 72 ? 15.460 -10.466 -8.301 1.00 86.69 72 ARG A O 1
ATOM 514 N N . GLY A 1 73 ? 14.474 -8.579 -9.023 1.00 82.81 73 GLY A N 1
ATOM 515 C CA . GLY A 1 73 ? 15.114 -8.583 -10.339 1.00 82.81 73 GLY A CA 1
ATOM 516 C C . GLY A 1 73 ? 16.636 -8.409 -10.277 1.00 82.81 73 GLY A C 1
ATOM 517 O O . GLY A 1 73 ? 17.357 -9.107 -10.985 1.00 82.81 73 GLY A O 1
ATOM 518 N N . ALA A 1 74 ? 17.136 -7.521 -9.410 1.00 81.50 74 ALA A N 1
ATOM 519 C CA . ALA A 1 74 ? 18.574 -7.287 -9.245 1.00 81.50 74 ALA A CA 1
ATOM 520 C C . ALA A 1 74 ? 19.311 -8.481 -8.615 1.00 81.50 74 ALA A C 1
ATOM 522 O O . ALA A 1 74 ? 20.450 -8.761 -8.982 1.00 81.50 74 ALA A O 1
ATOM 523 N N . ASP A 1 75 ? 18.654 -9.201 -7.708 1.00 74.88 75 ASP A N 1
ATOM 524 C CA . ASP A 1 75 ? 19.244 -10.339 -6.997 1.00 74.88 75 ASP A CA 1
ATOM 525 C C . ASP A 1 75 ? 19.225 -11.640 -7.829 1.00 74.88 75 ASP A C 1
ATOM 527 O O . ASP A 1 75 ? 19.580 -12.706 -7.327 1.00 74.88 75 ASP A O 1
ATOM 531 N N . GLY A 1 76 ? 18.783 -11.583 -9.096 1.00 64.44 76 GLY A N 1
ATOM 532 C CA . GLY A 1 76 ? 18.605 -12.766 -9.945 1.00 64.44 76 GLY A CA 1
ATOM 533 C C . GLY A 1 76 ? 17.524 -13.718 -9.425 1.00 64.44 76 GLY A C 1
ATOM 534 O O . GLY A 1 76 ? 17.447 -14.863 -9.864 1.00 64.44 76 GLY A O 1
ATOM 535 N N . ALA A 1 77 ? 16.696 -13.249 -8.485 1.00 58.03 77 ALA A N 1
ATOM 536 C CA . ALA A 1 77 ? 15.617 -14.021 -7.896 1.00 58.03 77 ALA A CA 1
ATOM 537 C C . ALA A 1 77 ? 14.462 -14.220 -8.888 1.00 58.03 77 ALA A C 1
ATOM 539 O O . ALA A 1 77 ? 13.713 -15.167 -8.715 1.00 58.03 77 ALA A O 1
ATOM 540 N N . GLY A 1 78 ? 14.360 -13.426 -9.964 1.00 53.06 78 GLY A N 1
ATOM 541 C CA . GLY A 1 78 ? 13.395 -13.649 -11.049 1.00 53.06 78 GLY A CA 1
ATOM 542 C C . GLY A 1 78 ? 13.506 -15.071 -11.613 1.00 53.06 78 GLY A C 1
ATOM 543 O O . GLY A 1 78 ? 14.387 -15.365 -12.418 1.00 53.06 78 GLY A O 1
ATOM 544 N N . GLY A 1 79 ? 12.652 -15.967 -11.119 1.00 48.88 79 GLY A N 1
ATOM 545 C CA . GLY A 1 79 ? 12.839 -17.406 -11.239 1.00 48.88 79 GLY A CA 1
ATOM 546 C C . GLY A 1 79 ? 12.791 -17.902 -12.680 1.00 48.88 79 GLY A C 1
ATOM 547 O O . GLY A 1 79 ? 11.927 -17.510 -13.463 1.00 48.88 79 GLY A O 1
ATOM 548 N N . ALA A 1 80 ? 13.671 -18.860 -12.972 1.00 46.62 80 ALA A N 1
ATOM 549 C CA . ALA A 1 80 ? 13.694 -19.674 -14.185 1.00 46.62 80 ALA A CA 1
ATOM 550 C C . ALA A 1 80 ? 12.426 -20.541 -14.396 1.00 46.62 80 ALA A C 1
ATOM 552 O O . ALA A 1 80 ? 12.321 -21.208 -15.420 1.00 46.62 80 ALA A O 1
ATOM 553 N N . ASP A 1 81 ? 11.451 -20.490 -13.476 1.00 47.84 81 ASP A N 1
ATOM 554 C CA . ASP A 1 81 ? 10.298 -21.401 -13.403 1.00 47.84 81 ASP A CA 1
ATOM 555 C C . ASP A 1 81 ? 8.923 -20.704 -13.503 1.00 47.84 81 ASP A C 1
ATOM 557 O O . ASP A 1 81 ? 7.922 -21.226 -13.020 1.00 47.84 81 ASP A O 1
ATOM 561 N N . GLY A 1 82 ? 8.829 -19.503 -14.086 1.00 51.72 82 GLY A N 1
ATOM 562 C CA . GLY A 1 82 ? 7.532 -18.863 -14.392 1.00 51.72 82 GLY A CA 1
ATOM 563 C C . GLY A 1 82 ? 6.666 -18.451 -13.182 1.00 51.72 82 GLY A C 1
ATOM 564 O O . GLY A 1 82 ? 5.619 -17.838 -13.361 1.00 51.72 82 GLY A O 1
ATOM 565 N N . ALA A 1 83 ? 7.105 -18.715 -11.947 1.00 52.25 83 ALA A N 1
ATOM 566 C CA . ALA A 1 83 ? 6.368 -18.395 -10.719 1.00 52.25 83 ALA A CA 1
ATOM 567 C C . ALA A 1 83 ? 6.222 -16.881 -10.447 1.00 52.25 83 ALA A C 1
ATOM 569 O O . ALA A 1 83 ? 5.367 -16.473 -9.668 1.00 52.25 83 ALA A O 1
ATOM 570 N N . ASP A 1 84 ? 7.025 -16.044 -11.112 1.00 61.66 84 ASP A N 1
ATOM 571 C CA . ASP A 1 84 ? 7.054 -14.582 -10.942 1.00 61.66 84 ASP A CA 1
ATOM 572 C C . ASP A 1 84 ? 6.445 -13.838 -12.158 1.00 61.66 84 ASP A C 1
ATOM 574 O O . ASP A 1 84 ? 6.715 -12.662 -12.400 1.00 61.66 84 ASP A O 1
ATOM 578 N N . GLU A 1 85 ? 5.644 -14.526 -12.985 1.00 63.25 85 GLU A N 1
ATOM 579 C CA . GLU A 1 85 ? 4.909 -13.931 -14.123 1.00 63.25 85 GLU A CA 1
ATOM 580 C C . GLU A 1 85 ? 3.887 -12.876 -13.667 1.00 63.25 85 GLU A C 1
ATOM 582 O O . GLU A 1 85 ? 3.706 -11.850 -14.322 1.00 63.25 85 GLU A O 1
ATOM 587 N N . GLU A 1 86 ? 3.256 -13.095 -12.512 1.00 75.69 86 GLU A N 1
ATOM 588 C CA . GLU A 1 86 ? 2.248 -12.190 -11.953 1.00 75.69 86 GLU A CA 1
ATOM 589 C C . GLU A 1 86 ? 2.870 -10.932 -11.312 1.00 75.69 86 GLU A C 1
ATOM 591 O O . GLU A 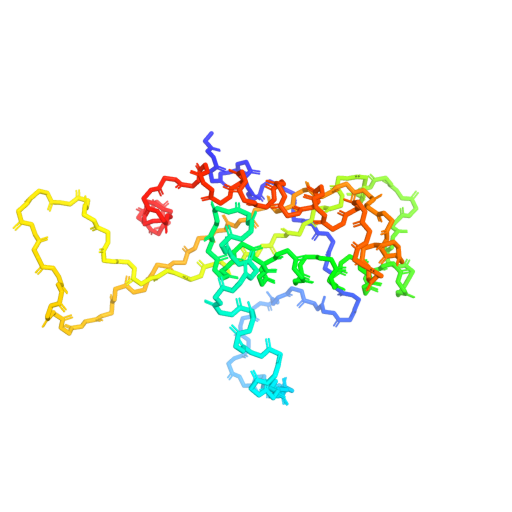1 86 ? 2.168 -9.946 -11.079 1.00 75.69 86 GLU A O 1
ATOM 596 N N . GLY A 1 87 ? 4.181 -10.948 -11.021 1.00 85.12 87 GLY A N 1
ATOM 597 C CA . GLY A 1 87 ? 4.871 -9.867 -10.308 1.00 85.12 87 GLY A CA 1
ATOM 598 C C . GLY A 1 87 ? 4.161 -9.474 -9.016 1.00 85.12 87 GLY A C 1
ATOM 599 O O . GLY A 1 87 ? 3.922 -8.292 -8.756 1.00 85.12 87 GLY A O 1
ATOM 600 N N . ALA A 1 88 ? 3.751 -10.483 -8.247 1.00 89.38 88 ALA A N 1
ATOM 601 C CA . ALA A 1 88 ? 2.939 -10.298 -7.060 1.00 89.38 88 ALA A CA 1
ATOM 602 C C . ALA A 1 88 ? 3.796 -9.941 -5.838 1.00 89.38 88 ALA A C 1
ATOM 604 O O . ALA A 1 88 ? 4.825 -10.565 -5.555 1.00 89.38 88 ALA A O 1
ATOM 605 N N . VAL A 1 89 ? 3.338 -8.967 -5.058 1.00 91.38 89 VAL A N 1
ATOM 606 C CA . VAL A 1 89 ? 3.896 -8.630 -3.744 1.00 91.38 89 VAL A CA 1
ATOM 607 C C . VAL A 1 89 ? 2.788 -8.776 -2.706 1.00 91.38 89 VAL A C 1
ATOM 609 O O . VAL A 1 89 ? 1.762 -8.110 -2.802 1.00 91.38 89 VAL A O 1
ATOM 612 N N . LEU A 1 90 ? 2.980 -9.675 -1.739 1.00 92.00 90 LEU A N 1
ATOM 613 C CA . LEU A 1 90 ? 2.057 -9.875 -0.622 1.00 92.00 90 LEU A CA 1
ATOM 614 C C . LEU A 1 90 ? 2.544 -9.050 0.569 1.00 92.00 90 LEU A C 1
ATOM 616 O O . LEU A 1 90 ? 3.702 -9.175 0.965 1.00 92.00 90 LEU A O 1
ATOM 620 N N . ILE A 1 91 ? 1.672 -8.194 1.094 1.00 91.31 91 ILE A N 1
ATOM 621 C CA . ILE A 1 91 ? 1.988 -7.227 2.146 1.00 91.31 91 ILE A CA 1
ATOM 622 C C . ILE A 1 91 ? 0.906 -7.312 3.218 1.00 91.31 91 ILE A C 1
ATOM 624 O O . ILE A 1 91 ? -0.277 -7.253 2.887 1.00 91.31 91 ILE A O 1
ATOM 628 N N . ASP A 1 92 ? 1.304 -7.401 4.484 1.00 92.19 92 ASP A N 1
ATOM 629 C CA . ASP A 1 92 ? 0.392 -7.147 5.597 1.00 92.19 92 ASP A CA 1
ATOM 630 C C . ASP A 1 92 ? 0.228 -5.634 5.766 1.00 92.19 92 ASP A C 1
ATOM 632 O O . ASP A 1 92 ? 1.201 -4.898 5.947 1.00 92.19 92 ASP A O 1
ATOM 636 N N . VAL A 1 93 ? -1.011 -5.161 5.654 1.00 94.19 93 VAL A N 1
ATOM 637 C CA . VAL A 1 93 ? -1.368 -3.751 5.802 1.00 94.19 93 VAL A CA 1
ATOM 638 C C . VAL A 1 93 ? -2.052 -3.556 7.141 1.00 94.19 93 VAL A C 1
ATOM 640 O O . VAL A 1 93 ? -3.008 -4.258 7.475 1.00 94.19 93 VAL A O 1
ATOM 643 N N . GLU A 1 94 ? -1.574 -2.567 7.889 1.00 93.06 94 GLU A N 1
ATOM 644 C CA . GLU A 1 94 ? -2.190 -2.158 9.142 1.00 93.06 94 GLU A CA 1
ATOM 645 C C . GLU A 1 94 ? -3.178 -1.008 8.925 1.00 93.06 94 GLU A C 1
ATOM 647 O O . GLU A 1 94 ? -2.891 -0.025 8.235 1.00 93.06 94 GLU A O 1
ATOM 652 N N . GLY A 1 95 ? -4.354 -1.125 9.537 1.00 90.69 95 GLY A N 1
ATOM 653 C CA . GLY A 1 95 ? -5.383 -0.093 9.585 1.00 90.69 95 GLY A CA 1
ATOM 654 C C . GLY A 1 95 ? -5.685 0.320 11.022 1.00 90.69 95 GLY A C 1
ATOM 655 O O . GLY A 1 95 ? -5.460 -0.435 11.966 1.00 90.69 95 GLY A O 1
ATOM 656 N N . HIS A 1 96 ? -6.263 1.508 11.209 1.00 90.19 96 HIS A N 1
ATOM 657 C CA . HIS A 1 96 ? -6.619 1.993 12.548 1.00 90.19 96 HIS A CA 1
ATOM 658 C C . HIS A 1 96 ? -7.754 1.188 13.211 1.00 90.19 96 HIS A C 1
ATOM 660 O O . HIS A 1 96 ? -7.896 1.265 14.429 1.00 90.19 96 HIS A O 1
ATOM 666 N N . GLY A 1 97 ? -8.567 0.470 12.420 1.00 89.06 97 GLY A N 1
ATOM 667 C CA . GLY A 1 97 ? -9.656 -0.411 12.870 1.00 89.06 97 GLY A CA 1
ATOM 668 C C . GLY A 1 97 ? -10.799 0.289 13.603 1.00 89.06 97 GLY A C 1
ATOM 669 O O . GLY A 1 97 ? -11.411 -0.258 14.513 1.00 89.06 97 GLY A O 1
ATOM 670 N N . ARG A 1 98 ? -11.085 1.526 13.195 1.00 90.81 98 ARG A N 1
ATOM 671 C CA . ARG A 1 98 ? -12.191 2.360 13.703 1.00 90.81 98 ARG A CA 1
ATOM 672 C C . ARG A 1 98 ? -13.183 2.622 12.578 1.00 90.81 98 ARG A C 1
ATOM 674 O O . ARG A 1 98 ? -13.569 3.760 12.337 1.00 90.81 98 ARG A O 1
ATOM 681 N N . GLU A 1 99 ? -13.469 1.568 11.832 1.00 88.19 99 GLU A N 1
ATOM 682 C CA . GLU A 1 99 ? -14.439 1.594 10.748 1.00 88.19 99 GLU A CA 1
ATOM 683 C C . GLU A 1 99 ? -15.854 1.601 11.332 1.00 88.19 99 GLU A C 1
ATOM 685 O O . GLU A 1 99 ? -16.093 1.046 12.409 1.00 88.19 99 GLU A O 1
ATOM 690 N N . ASP A 1 100 ? -16.795 2.211 10.618 1.00 84.81 100 ASP A N 1
ATOM 691 C CA . ASP A 1 100 ? -18.206 2.268 11.009 1.00 84.81 100 ASP A CA 1
ATOM 692 C C . ASP A 1 100 ? -18.918 0.948 10.662 1.00 84.81 100 ASP A C 1
ATOM 694 O O . ASP A 1 100 ? -19.727 0.863 9.741 1.00 84.81 100 ASP A O 1
ATOM 698 N N . VAL A 1 101 ? -18.525 -0.127 11.351 1.00 82.75 101 VAL A N 1
ATOM 699 C CA . VAL A 1 101 ? -19.048 -1.489 11.127 1.00 82.75 101 VAL A CA 1
ATOM 700 C C . VAL A 1 101 ? -20.181 -1.876 12.074 1.00 82.75 101 VAL A C 1
ATOM 702 O O . VAL A 1 101 ? -20.884 -2.854 11.824 1.00 82.75 101 VAL A O 1
ATOM 705 N N . VAL A 1 102 ? -20.359 -1.137 13.170 1.00 83.62 102 VAL A N 1
ATOM 706 C CA . VAL A 1 102 ? -21.418 -1.374 14.156 1.00 83.62 102 VAL A CA 1
ATOM 707 C C . VAL A 1 102 ? -22.234 -0.099 14.296 1.00 83.62 102 VAL A C 1
ATOM 709 O O . VAL A 1 102 ? -21.762 0.883 14.870 1.00 83.62 102 VAL A O 1
ATOM 712 N N . GLU A 1 103 ? -23.473 -0.148 13.808 1.00 86.94 103 GLU A N 1
ATOM 713 C CA . GLU A 1 103 ? -24.398 0.984 13.822 1.00 86.94 103 GLU A CA 1
ATOM 714 C C . GLU A 1 103 ? -24.502 1.614 15.223 1.00 86.94 103 GLU A C 1
ATOM 716 O O . GLU A 1 103 ? -24.692 0.927 16.228 1.00 86.94 103 GLU A O 1
ATOM 721 N N . GLY A 1 104 ? -24.354 2.940 15.288 1.00 85.94 104 GLY A N 1
ATOM 722 C CA . GLY A 1 104 ? -24.440 3.707 16.534 1.00 85.94 104 GLY A CA 1
ATOM 723 C C . GLY A 1 104 ? -23.166 3.716 17.387 1.00 85.94 104 GLY A C 1
ATOM 724 O O . GLY A 1 104 ? -23.192 4.263 18.491 1.00 85.94 104 GLY A O 1
ATOM 725 N N . THR A 1 105 ? -22.054 3.153 16.904 1.00 89.38 105 THR A N 1
ATOM 726 C CA . THR A 1 105 ? -20.779 3.141 17.637 1.00 89.38 105 THR A CA 1
ATOM 727 C C . THR A 1 105 ? -19.881 4.305 17.219 1.00 89.38 105 THR A C 1
ATOM 729 O O . THR A 1 105 ? -19.408 4.360 16.091 1.00 89.38 105 THR A O 1
ATOM 732 N N . ASP A 1 106 ? -19.564 5.204 18.155 1.00 90.25 106 ASP A N 1
ATOM 733 C CA . ASP A 1 106 ? -18.553 6.251 17.957 1.00 90.25 106 ASP A CA 1
ATOM 734 C C . ASP A 1 106 ? -17.255 5.893 18.696 1.00 90.25 106 ASP A C 1
ATOM 736 O O . ASP A 1 106 ? -17.179 5.916 19.927 1.00 90.25 106 ASP A O 1
ATOM 740 N N . LEU A 1 107 ? -16.212 5.566 17.930 1.00 90.94 107 LEU A N 1
ATOM 741 C CA . LEU A 1 107 ? -14.879 5.255 18.450 1.00 90.94 107 LEU A CA 1
ATOM 742 C C . LEU A 1 107 ? -13.909 6.438 18.361 1.00 90.94 107 LEU A C 1
ATOM 744 O O . LEU A 1 107 ? -12.735 6.272 18.689 1.00 90.94 107 LEU A O 1
ATOM 748 N N . SER A 1 108 ? -14.338 7.626 17.932 1.00 91.56 108 SER A N 1
ATOM 749 C CA . SER A 1 108 ? -13.441 8.758 17.644 1.00 91.56 108 SER A CA 1
ATOM 750 C C . SER A 1 108 ? -12.610 9.219 18.849 1.00 91.56 108 SER A C 1
ATOM 752 O O . SER A 1 108 ? -11.517 9.761 18.684 1.00 91.56 108 SER A O 1
ATOM 754 N N . ARG A 1 109 ? -13.098 8.975 20.073 1.00 93.81 109 ARG A N 1
ATOM 755 C CA . ARG A 1 109 ? -12.470 9.407 21.336 1.00 93.81 109 ARG A CA 1
ATOM 756 C C . ARG A 1 109 ? -12.129 8.254 22.282 1.00 93.81 109 ARG A C 1
ATOM 758 O O . ARG A 1 109 ? -11.844 8.487 23.455 1.00 93.81 109 ARG A O 1
ATOM 765 N N . THR A 1 110 ? -12.149 7.020 21.786 1.00 93.50 110 THR A N 1
ATOM 766 C CA . THR A 1 110 ? -11.969 5.821 22.613 1.00 93.50 110 THR A CA 1
ATOM 767 C C . THR A 1 110 ? -10.523 5.344 22.576 1.00 93.50 110 THR A C 1
ATOM 769 O O . THR A 1 110 ? -9.988 5.017 21.516 1.00 93.50 110 THR A O 1
ATOM 772 N N . VAL A 1 111 ? -9.881 5.256 23.738 1.00 95.06 111 VAL A N 1
ATOM 773 C CA . VAL A 1 111 ? -8.548 4.652 23.874 1.00 95.06 111 VAL A CA 1
ATOM 774 C C . VAL A 1 111 ? -8.692 3.132 23.938 1.00 95.06 111 VAL A C 1
ATOM 776 O O . VAL A 1 111 ? -9.523 2.617 24.678 1.00 95.06 111 VAL A O 1
ATOM 779 N N . GLY A 1 112 ? -7.885 2.418 23.158 1.00 92.38 112 GLY A N 1
ATOM 780 C CA . GLY A 1 112 ? -7.887 0.960 23.086 1.00 92.38 112 GLY A CA 1
ATOM 781 C C . GLY A 1 112 ? -7.026 0.471 21.926 1.00 92.38 112 GLY A C 1
ATOM 782 O O . GLY A 1 112 ? -6.578 1.275 21.102 1.00 92.38 112 GLY A O 1
ATOM 783 N N . TRP A 1 113 ? -6.796 -0.839 21.861 1.00 91.31 113 TRP A N 1
ATOM 784 C CA . TRP A 1 113 ? -6.083 -1.460 20.748 1.00 91.31 113 TRP A CA 1
ATOM 785 C C . TRP A 1 113 ? -7.086 -1.847 19.658 1.00 91.31 113 TRP A C 1
ATOM 787 O O . TRP A 1 113 ? -7.740 -2.879 19.746 1.00 91.31 113 TRP A O 1
ATOM 797 N N . PHE A 1 114 ? -7.221 -0.980 18.655 1.00 91.00 114 PHE A N 1
ATOM 798 C CA . PHE A 1 114 ? -8.146 -1.170 17.530 1.00 91.00 114 PHE A CA 1
ATOM 799 C C . PHE A 1 114 ? -7.451 -1.622 16.243 1.00 91.00 114 PHE A C 1
ATOM 801 O O . PHE A 1 114 ? -8.137 -1.949 15.286 1.00 91.00 114 PHE A O 1
ATOM 808 N N . THR A 1 115 ? -6.114 -1.636 16.199 1.00 89.69 115 THR A N 1
ATOM 809 C CA . THR A 1 115 ? -5.340 -1.959 14.994 1.00 89.69 115 THR A CA 1
ATOM 810 C C . THR A 1 115 ? -5.842 -3.226 14.312 1.00 89.69 115 THR A C 1
ATOM 812 O O . THR A 1 115 ? -5.973 -4.281 14.929 1.00 89.69 115 THR A O 1
ATOM 815 N N . THR A 1 116 ? -6.085 -3.106 13.014 1.00 90.38 116 THR A N 1
ATOM 816 C CA . THR A 1 116 ? -6.412 -4.222 12.124 1.00 90.38 116 THR A CA 1
ATOM 817 C C . THR A 1 116 ? -5.182 -4.546 11.298 1.00 90.38 116 THR A C 1
ATOM 819 O O . THR A 1 116 ? -4.439 -3.638 10.939 1.00 90.38 116 THR A O 1
ATOM 822 N N . VAL A 1 117 ? -4.968 -5.822 10.994 1.00 91.88 117 VAL A N 1
ATOM 823 C CA . VAL A 1 117 ? -3.910 -6.279 10.087 1.00 91.88 117 VAL A CA 1
ATOM 824 C C . VAL A 1 117 ? -4.566 -7.179 9.060 1.00 91.88 117 VAL A C 1
ATOM 826 O O . VAL A 1 117 ? -5.306 -8.082 9.447 1.00 91.88 117 VAL A O 1
ATOM 829 N N . PHE A 1 118 ? -4.334 -6.937 7.774 1.00 91.88 118 PHE A N 1
ATOM 830 C CA . PHE A 1 118 ? -4.905 -7.748 6.701 1.00 91.88 118 PHE A CA 1
ATOM 831 C C . PHE A 1 118 ? -3.954 -7.861 5.503 1.00 91.88 118 PHE A C 1
ATOM 833 O O . PHE A 1 118 ? -3.235 -6.908 5.195 1.00 91.88 118 PHE A O 1
ATOM 840 N N . PRO A 1 119 ? -3.959 -9.001 4.793 1.00 93.12 119 PRO A N 1
ATOM 841 C CA . PRO A 1 119 ? -3.092 -9.211 3.649 1.00 93.12 119 PRO A CA 1
ATOM 842 C C . PRO A 1 119 ? -3.624 -8.483 2.413 1.00 93.12 119 PRO A C 1
ATOM 844 O O . PRO A 1 119 ? -4.818 -8.526 2.101 1.00 93.12 119 PRO A O 1
ATOM 847 N N . VAL A 1 120 ? -2.711 -7.885 1.655 1.00 93.56 120 VAL A N 1
ATOM 848 C CA . VAL A 1 120 ? -2.960 -7.307 0.333 1.00 93.56 120 VAL A CA 1
ATOM 849 C C . VAL A 1 120 ? -1.982 -7.917 -0.665 1.00 93.56 120 VAL A C 1
ATOM 851 O O . VAL A 1 120 ? -0.766 -7.822 -0.492 1.00 93.56 120 VAL A O 1
ATOM 854 N N . ARG A 1 121 ? -2.512 -8.536 -1.727 1.00 93.50 121 ARG A N 1
ATOM 855 C CA . ARG A 1 121 ? -1.720 -9.085 -2.836 1.00 93.50 121 ARG A CA 1
ATOM 856 C C . ARG A 1 121 ? -1.710 -8.092 -3.996 1.00 93.50 121 ARG A C 1
ATOM 858 O O . ARG A 1 121 ? -2.707 -7.932 -4.688 1.00 93.50 121 ARG A O 1
ATOM 865 N N . LEU A 1 122 ? -0.573 -7.446 -4.228 1.00 94.00 122 LEU A N 1
ATOM 866 C CA . LEU A 1 122 ? -0.376 -6.490 -5.316 1.00 94.00 122 LEU A CA 1
ATOM 867 C C . LEU A 1 122 ? 0.248 -7.192 -6.525 1.00 94.00 122 LEU A C 1
ATOM 869 O O . LEU A 1 122 ? 1.461 -7.377 -6.571 1.00 94.00 122 LEU A O 1
ATOM 873 N N . ALA A 1 123 ? -0.583 -7.594 -7.486 1.00 92.19 123 ALA A N 1
ATOM 874 C CA . ALA A 1 123 ? -0.171 -8.210 -8.749 1.00 92.19 123 ALA A CA 1
ATOM 875 C C . ALA A 1 123 ? 0.076 -7.133 -9.818 1.00 92.19 123 ALA A C 1
ATOM 877 O O . ALA A 1 123 ? -0.864 -6.647 -10.447 1.00 92.19 123 ALA A O 1
ATOM 878 N N . LEU A 1 124 ? 1.336 -6.720 -9.997 1.00 92.25 124 LEU A N 1
ATOM 879 C CA . LEU A 1 124 ? 1.695 -5.641 -10.931 1.00 92.25 124 LEU A CA 1
ATOM 880 C C . LEU A 1 124 ? 2.157 -6.146 -12.306 1.00 92.25 124 LEU A C 1
ATOM 882 O O . LEU A 1 124 ? 2.414 -5.337 -13.199 1.00 92.25 124 LEU A O 1
ATOM 886 N N . GLY A 1 125 ? 2.281 -7.463 -12.486 1.00 88.50 125 GLY A N 1
ATOM 887 C CA . GLY A 1 125 ? 2.916 -8.059 -13.656 1.00 88.50 125 GLY A CA 1
ATOM 888 C C . GLY A 1 125 ? 4.402 -7.701 -13.723 1.00 88.50 125 GLY A C 1
ATOM 889 O O . GLY A 1 125 ? 5.091 -7.613 -12.710 1.00 88.50 125 GLY A O 1
ATOM 890 N N . ARG A 1 126 ? 4.914 -7.447 -14.929 1.00 86.12 126 ARG A N 1
ATOM 891 C CA . ARG A 1 126 ? 6.313 -7.047 -15.153 1.00 86.12 126 ARG A CA 1
ATOM 892 C C . ARG A 1 126 ? 6.383 -5.614 -15.683 1.00 86.12 126 ARG A C 1
ATOM 894 O O . ARG A 1 126 ? 6.576 -5.430 -16.885 1.00 86.12 126 ARG A O 1
ATOM 901 N N . PRO A 1 127 ? 6.172 -4.595 -14.829 1.00 90.31 127 PRO A N 1
ATOM 902 C CA . PRO A 1 127 ? 6.301 -3.215 -15.269 1.00 90.31 127 PRO A CA 1
ATOM 903 C C . PRO A 1 127 ? 7.750 -2.930 -15.683 1.00 90.31 127 PRO A C 1
ATOM 905 O O . PRO A 1 127 ? 8.687 -3.454 -15.078 1.00 90.31 127 PRO A O 1
ATOM 908 N N . ASP A 1 128 ? 7.942 -2.058 -16.676 1.00 92.75 128 ASP A N 1
ATOM 909 C CA . ASP A 1 128 ? 9.259 -1.478 -16.949 1.00 92.75 128 ASP A CA 1
ATOM 910 C C . ASP A 1 128 ? 9.658 -0.607 -15.749 1.00 92.75 128 ASP A C 1
ATOM 912 O O . ASP A 1 128 ? 9.173 0.511 -15.553 1.00 92.75 128 ASP A O 1
ATOM 916 N N . LEU A 1 129 ? 10.518 -1.162 -14.896 1.00 93.50 129 LEU A N 1
ATOM 917 C CA . LEU A 1 129 ? 10.935 -0.523 -13.653 1.00 93.50 129 LEU A CA 1
ATOM 918 C C . LEU A 1 129 ? 11.778 0.727 -13.897 1.00 93.50 129 LEU A C 1
ATOM 920 O O . LEU A 1 129 ? 11.759 1.642 -13.074 1.00 93.50 129 LEU A O 1
ATOM 924 N N . ASP A 1 130 ? 12.500 0.794 -15.011 1.00 94.12 130 ASP A N 1
ATOM 925 C CA . ASP A 1 130 ? 13.311 1.956 -15.344 1.00 94.12 130 ASP A CA 1
ATOM 926 C C . ASP A 1 130 ? 12.435 3.093 -15.873 1.00 94.12 130 ASP A C 1
ATOM 928 O O . ASP A 1 130 ? 12.647 4.252 -15.511 1.00 94.12 130 ASP A O 1
ATOM 932 N N . GLU A 1 131 ? 11.406 2.780 -16.662 1.00 95.75 131 GLU A N 1
ATOM 933 C CA . GLU A 1 131 ? 10.361 3.741 -17.016 1.00 95.75 131 GLU A CA 1
ATOM 934 C C . GLU A 1 131 ? 9.616 4.238 -15.770 1.00 95.75 131 GLU A C 1
ATOM 936 O O . GLU A 1 131 ? 9.461 5.450 -15.592 1.00 95.75 131 GLU A O 1
ATOM 941 N N . ALA A 1 132 ? 9.224 3.333 -14.869 1.00 95.12 132 ALA A N 1
ATOM 942 C CA . ALA A 1 132 ? 8.528 3.694 -13.638 1.00 95.12 132 ALA A CA 1
ATOM 943 C C . ALA A 1 132 ? 9.374 4.618 -12.742 1.00 95.12 132 ALA A C 1
ATOM 945 O O . ALA A 1 132 ? 8.869 5.627 -12.251 1.00 95.12 132 ALA A O 1
ATOM 946 N N . ARG A 1 133 ? 10.679 4.340 -12.582 1.00 93.56 133 ARG A N 1
ATOM 947 C CA . ARG A 1 133 ? 11.620 5.194 -11.825 1.00 93.56 133 ARG A CA 1
ATOM 948 C C . ARG A 1 133 ? 11.773 6.592 -12.417 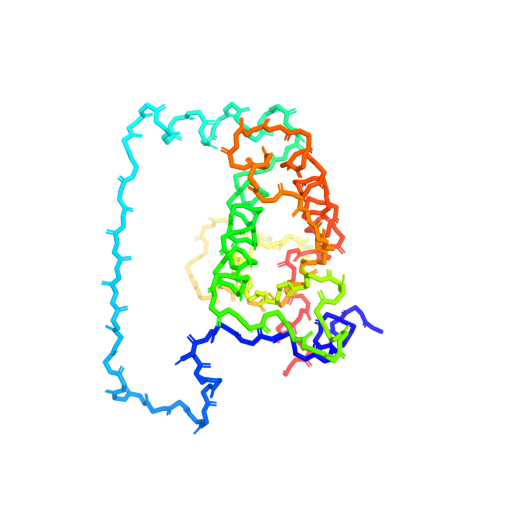1.00 93.56 133 ARG A C 1
ATOM 950 O O . ARG A 1 133 ? 12.006 7.542 -11.675 1.00 93.56 133 ARG A O 1
ATOM 957 N N . ARG A 1 134 ? 11.642 6.726 -13.739 1.00 94.94 134 ARG A N 1
ATOM 958 C CA . ARG A 1 134 ? 11.648 8.023 -14.434 1.00 94.94 134 ARG A CA 1
ATOM 959 C C . ARG A 1 134 ? 10.287 8.732 -14.403 1.00 94.94 134 ARG A C 1
ATOM 961 O O . ARG A 1 134 ? 10.181 9.830 -14.939 1.00 94.94 134 ARG A O 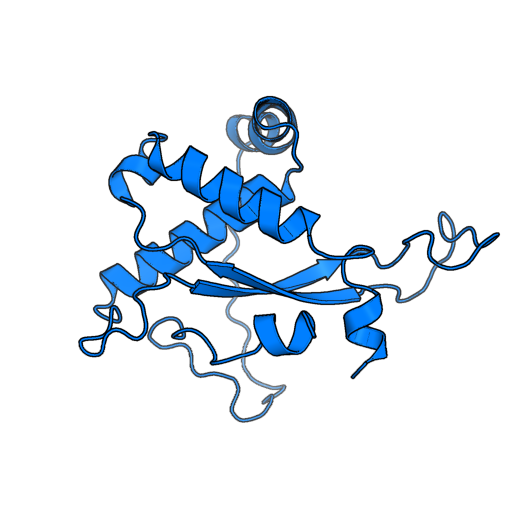1
ATOM 968 N N . GLY A 1 135 ? 9.264 8.131 -13.790 1.00 91.56 135 GLY A N 1
ATOM 969 C CA . GLY A 1 135 ? 7.908 8.679 -13.727 1.00 91.56 135 GLY A CA 1
ATOM 970 C C . GLY A 1 135 ? 7.101 8.504 -15.016 1.00 91.56 135 GLY A C 1
ATOM 971 O O . GLY A 1 135 ? 6.167 9.265 -15.254 1.00 91.56 135 GLY A O 1
ATOM 972 N N . GLY A 1 136 ? 7.470 7.542 -15.867 1.00 94.06 136 GLY A N 1
ATOM 973 C CA . GLY A 1 136 ? 6.754 7.249 -17.108 1.00 94.06 136 GLY A CA 1
ATOM 974 C C . GLY A 1 136 ? 5.482 6.405 -16.907 1.00 94.06 136 GLY A C 1
ATOM 975 O O . GLY A 1 136 ? 5.134 6.054 -15.779 1.00 94.06 136 GLY A O 1
ATOM 976 N N . PRO A 1 137 ? 4.773 6.060 -17.996 1.00 95.81 137 PRO A N 1
ATOM 977 C CA . PRO A 1 137 ? 3.489 5.351 -17.968 1.00 95.81 137 PRO A CA 1
ATOM 978 C C . PRO A 1 137 ? 3.410 4.120 -17.051 1.00 95.81 137 PRO A C 1
ATOM 980 O O . PRO A 1 137 ? 2.377 3.929 -16.401 1.00 95.81 137 PRO A O 1
ATOM 983 N N . ALA A 1 138 ? 4.482 3.327 -16.932 1.00 95.12 138 ALA A N 1
ATOM 984 C CA . ALA A 1 138 ? 4.541 2.174 -16.032 1.00 95.12 138 ALA A CA 1
ATOM 985 C C . ALA A 1 138 ? 4.164 2.493 -14.569 1.00 95.12 138 ALA A C 1
ATOM 987 O O . ALA A 1 138 ? 3.463 1.695 -13.942 1.00 95.12 138 ALA A O 1
ATOM 988 N N . VAL A 1 139 ? 4.547 3.659 -14.020 1.00 95.69 139 VAL A N 1
ATOM 989 C CA . VAL A 1 139 ? 4.171 4.013 -12.634 1.00 95.69 139 VAL A CA 1
ATOM 990 C C . VAL A 1 139 ? 2.674 4.288 -12.510 1.00 95.69 139 VAL A C 1
ATOM 992 O O . VAL A 1 139 ? 2.054 3.899 -11.523 1.00 95.69 139 VAL A O 1
ATOM 995 N N . GLY A 1 140 ? 2.071 4.908 -13.527 1.00 95.25 140 GLY A N 1
ATOM 996 C CA . GLY A 1 140 ? 0.635 5.178 -13.560 1.00 95.25 140 GLY A CA 1
ATOM 997 C C . GLY A 1 140 ? -0.190 3.895 -13.656 1.00 95.25 140 GLY A C 1
ATOM 998 O O . GLY A 1 140 ? -1.204 3.762 -12.970 1.00 95.25 140 GLY A O 1
ATOM 999 N N . ALA A 1 141 ? 0.267 2.929 -14.459 1.00 95.69 141 ALA A N 1
ATOM 1000 C CA . ALA A 1 141 ? -0.358 1.613 -14.560 1.00 95.69 141 ALA A CA 1
ATOM 1001 C C . ALA A 1 141 ? -0.286 0.847 -13.228 1.00 95.69 141 ALA A C 1
ATOM 1003 O O . ALA A 1 141 ? -1.310 0.362 -12.748 1.00 95.69 141 ALA A O 1
ATOM 1004 N N . ALA A 1 142 ? 0.891 0.813 -12.593 1.00 96.56 142 ALA A N 1
ATOM 1005 C CA . ALA A 1 142 ? 1.067 0.187 -11.284 1.00 96.56 142 ALA A CA 1
ATOM 1006 C C . ALA A 1 142 ? 0.174 0.842 -10.217 1.00 96.56 142 ALA A C 1
ATOM 1008 O O . ALA A 1 142 ? -0.557 0.154 -9.510 1.00 96.56 142 ALA A O 1
ATOM 1009 N N . LEU A 1 143 ? 0.164 2.176 -10.158 1.00 96.81 143 LEU A N 1
ATOM 1010 C CA . LEU A 1 143 ? -0.643 2.935 -9.203 1.00 96.81 143 LEU A CA 1
ATOM 1011 C C . LEU A 1 143 ? -2.138 2.668 -9.358 1.00 96.81 143 LEU A C 1
ATOM 1013 O O . LEU A 1 143 ? -2.859 2.558 -8.367 1.00 96.81 143 LEU A O 1
ATOM 1017 N N . ARG A 1 144 ? -2.612 2.539 -10.599 1.00 96.06 144 ARG A N 1
ATOM 1018 C CA . ARG A 1 144 ? -4.001 2.182 -10.875 1.00 96.06 144 ARG A CA 1
ATOM 1019 C C . ARG A 1 144 ? -4.350 0.807 -10.303 1.00 96.06 144 ARG A C 1
ATOM 1021 O O . ARG A 1 144 ? -5.359 0.705 -9.612 1.00 96.06 144 ARG A O 1
ATOM 1028 N N . LEU A 1 145 ? -3.519 -0.207 -10.553 1.00 96.19 145 LEU A N 1
ATOM 1029 C CA . LEU A 1 145 ? -3.742 -1.571 -10.059 1.00 96.19 145 LEU A CA 1
ATOM 1030 C C . LEU A 1 145 ? -3.761 -1.622 -8.528 1.00 96.19 145 LEU A C 1
ATOM 1032 O O . LEU A 1 145 ? -4.696 -2.161 -7.943 1.00 96.19 145 LEU A O 1
ATOM 1036 N N . VAL A 1 146 ? -2.778 -0.994 -7.874 1.00 96.62 146 VAL A N 1
ATOM 1037 C CA . VAL A 1 146 ? -2.710 -0.928 -6.403 1.00 96.62 146 VAL A CA 1
ATOM 1038 C C . VAL A 1 146 ? -3.957 -0.269 -5.828 1.00 96.62 146 VAL A C 1
ATOM 1040 O O . VAL A 1 146 ? -4.576 -0.783 -4.899 1.00 96.62 146 VAL A O 1
ATOM 1043 N N . LYS A 1 147 ? -4.360 0.861 -6.404 1.00 95.88 147 LYS A N 1
ATOM 1044 C CA . LYS A 1 147 ? -5.534 1.605 -5.963 1.00 95.88 147 LYS A CA 1
ATOM 1045 C C . LYS A 1 147 ? -6.827 0.802 -6.127 1.00 95.88 147 LYS A C 1
ATOM 1047 O O . LYS A 1 147 ? -7.693 0.857 -5.255 1.00 95.88 147 LYS A O 1
ATOM 1052 N N . GLU A 1 148 ? -6.993 0.104 -7.247 1.00 95.50 148 GLU A N 1
ATOM 1053 C CA . GLU A 1 148 ? -8.147 -0.770 -7.484 1.00 95.50 148 GLU A CA 1
ATOM 1054 C C . GLU A 1 148 ? -8.179 -1.916 -6.462 1.00 95.50 148 GLU A C 1
ATOM 1056 O O . GLU A 1 148 ? -9.222 -2.152 -5.849 1.00 95.50 148 GLU A O 1
ATOM 1061 N N . GLU A 1 149 ? -7.032 -2.540 -6.185 1.00 95.06 149 GLU A N 1
ATOM 1062 C CA . GLU A 1 149 ? -6.928 -3.627 -5.209 1.00 95.06 149 GLU A CA 1
ATOM 1063 C C . GLU A 1 149 ? -7.269 -3.166 -3.785 1.00 95.06 149 GLU A C 1
ATOM 1065 O O . GLU A 1 149 ? -8.092 -3.797 -3.114 1.00 95.06 149 GLU A O 1
ATOM 1070 N N . LEU A 1 150 ? -6.722 -2.025 -3.346 1.00 93.94 150 LEU A N 1
ATOM 1071 C CA . LEU A 1 150 ? -6.991 -1.442 -2.026 1.00 93.94 150 LEU A CA 1
ATOM 1072 C C . LEU A 1 150 ? -8.446 -0.993 -1.857 1.00 93.94 150 LEU A C 1
ATOM 1074 O O . LEU A 1 150 ? -9.001 -1.088 -0.764 1.00 93.94 150 LEU A O 1
ATOM 1078 N N . ARG A 1 151 ? -9.085 -0.506 -2.926 1.00 93.38 151 ARG A N 1
ATOM 1079 C CA . ARG A 1 151 ? -10.512 -0.143 -2.910 1.00 93.38 151 ARG A CA 1
ATOM 1080 C C . ARG A 1 151 ? -11.429 -1.353 -2.845 1.00 93.38 151 ARG A C 1
ATOM 1082 O O . ARG A 1 151 ? -12.535 -1.235 -2.333 1.00 93.38 151 ARG A O 1
ATOM 1089 N N . ALA A 1 152 ? -10.984 -2.486 -3.372 1.00 92.69 152 ALA A N 1
ATOM 1090 C CA . ALA A 1 152 ? -11.742 -3.724 -3.329 1.00 92.69 152 ALA A CA 1
ATOM 1091 C C . ALA A 1 152 ? -11.678 -4.416 -1.951 1.00 92.69 152 ALA A C 1
ATOM 1093 O O . ALA A 1 152 ? -12.397 -5.392 -1.732 1.00 92.69 152 ALA A O 1
ATOM 1094 N N . VAL A 1 153 ? -10.839 -3.932 -1.023 1.00 91.38 153 VAL A N 1
ATOM 1095 C CA . VAL A 1 153 ? -10.801 -4.413 0.364 1.00 91.38 153 VAL A CA 1
ATOM 1096 C C . VAL A 1 153 ? -12.039 -3.897 1.116 1.00 91.38 153 VAL A C 1
ATOM 1098 O O . VAL A 1 153 ? -12.172 -2.682 1.285 1.00 91.38 153 VAL A O 1
ATOM 1101 N N . PRO A 1 154 ? -12.928 -4.782 1.602 1.00 88.62 154 PRO A N 1
ATOM 1102 C CA . PRO A 1 154 ? -14.095 -4.368 2.376 1.00 88.62 154 PRO A CA 1
ATOM 1103 C C . PRO A 1 154 ? -13.664 -3.829 3.742 1.00 88.62 154 PRO A C 1
ATOM 1105 O O . PRO A 1 154 ? -12.773 -4.405 4.371 1.00 88.62 154 PRO A O 1
ATOM 1108 N N . ASP A 1 155 ? -14.286 -2.731 4.179 1.00 87.75 155 ASP A N 1
ATOM 1109 C CA . ASP A 1 155 ? -14.178 -2.171 5.537 1.00 87.75 155 ASP A CA 1
ATOM 1110 C C . ASP A 1 155 ? -12.740 -2.131 6.076 1.00 87.75 155 ASP A C 1
ATOM 1112 O O . ASP A 1 155 ? -12.451 -2.564 7.190 1.00 87.75 155 ASP A O 1
ATOM 1116 N N . LYS A 1 156 ? -11.796 -1.718 5.216 1.00 85.50 156 LYS A N 1
ATOM 1117 C CA . LYS A 1 156 ? -10.356 -1.636 5.522 1.00 85.50 156 LYS A CA 1
ATOM 1118 C C . LYS A 1 156 ? -9.789 -2.893 6.194 1.00 85.50 156 LYS A C 1
ATOM 1120 O O . LYS A 1 156 ? -8.894 -2.810 7.024 1.00 85.50 156 LYS A O 1
ATOM 1125 N N . GLY A 1 157 ? -10.308 -4.060 5.816 1.00 87.56 157 GLY A N 1
ATOM 1126 C CA . GLY A 1 157 ? -9.796 -5.360 6.227 1.00 87.56 157 GLY A CA 1
ATOM 1127 C C . GLY A 1 157 ? -10.130 -5.777 7.654 1.00 87.56 157 GLY A C 1
ATOM 1128 O O . GLY A 1 157 ? -9.645 -6.818 8.095 1.00 87.56 157 GLY A O 1
ATOM 1129 N N . ILE A 1 158 ? -11.010 -5.054 8.355 1.00 86.75 158 ILE A N 1
ATOM 1130 C CA . ILE A 1 158 ? -11.438 -5.408 9.717 1.00 86.75 158 ILE A CA 1
ATOM 1131 C C . ILE A 1 158 ? -12.002 -6.833 9.813 1.00 86.75 158 ILE A C 1
ATOM 1133 O O . ILE A 1 158 ? -11.745 -7.548 10.779 1.00 86.75 158 ILE A O 1
ATOM 1137 N N . GLY A 1 159 ? -12.691 -7.294 8.765 1.00 85.25 159 GLY A N 1
ATOM 1138 C CA . GLY A 1 159 ? -13.238 -8.646 8.694 1.00 85.25 159 GLY A CA 1
ATOM 1139 C C . GLY A 1 159 ? -12.188 -9.757 8.596 1.00 85.25 159 GLY A C 1
ATOM 1140 O O . GLY A 1 159 ? -12.511 -10.896 8.905 1.00 85.25 159 GLY A O 1
ATOM 1141 N N . PHE A 1 160 ? -10.946 -9.472 8.190 1.00 85.88 160 PHE A N 1
ATOM 1142 C CA . PHE A 1 160 ? -9.904 -10.503 8.109 1.00 85.88 160 PHE A CA 1
ATOM 1143 C C . PHE A 1 160 ? -9.480 -10.985 9.499 1.00 85.88 160 PHE A C 1
ATOM 1145 O O . PHE A 1 160 ? -9.448 -12.188 9.747 1.00 85.88 160 PHE A O 1
ATOM 1152 N N . GLY A 1 161 ? -9.209 -10.052 10.419 1.00 78.62 161 GLY A N 1
ATOM 1153 C CA . GLY A 1 161 ? -8.791 -10.383 11.784 1.00 78.62 161 GLY A CA 1
ATOM 1154 C C . GLY A 1 161 ? -9.846 -11.166 12.572 1.00 78.62 161 GLY A C 1
ATOM 1155 O O . GLY A 1 161 ? -9.489 -11.970 13.423 1.00 78.62 161 GLY A O 1
ATOM 1156 N N . LEU A 1 162 ? -11.134 -10.983 12.255 1.00 78.62 162 LEU A N 1
ATOM 1157 C CA . LEU A 1 162 ? -12.248 -11.710 12.879 1.00 78.62 162 LEU A CA 1
ATOM 1158 C C . LEU A 1 162 ? -12.378 -13.171 12.417 1.00 78.62 162 LEU A C 1
ATOM 1160 O O . LEU A 1 162 ? -13.066 -13.952 13.069 1.00 78.62 162 LEU A O 1
ATOM 1164 N N . LEU A 1 163 ? -11.774 -13.530 11.282 1.00 76.88 163 LEU A N 1
ATOM 1165 C CA . LEU A 1 163 ? -11.866 -14.865 10.681 1.00 76.88 163 LEU A CA 1
ATOM 1166 C C . LEU A 1 163 ? -10.676 -15.772 11.036 1.00 76.88 163 LEU A C 1
ATOM 1168 O O . LEU A 1 163 ? -10.600 -16.887 10.516 1.00 76.88 163 LEU A O 1
ATOM 1172 N N . ARG A 1 164 ? -9.740 -15.290 11.860 1.00 62.28 164 ARG A N 1
ATOM 1173 C CA . ARG A 1 164 ? -8.502 -15.986 12.219 1.00 62.28 164 ARG A CA 1
ATOM 1174 C C . ARG A 1 164 ? -8.569 -16.629 13.601 1.00 62.28 164 ARG A C 1
ATOM 1176 O O . ARG A 1 164 ? -9.232 -16.058 14.491 1.00 62.28 164 ARG A O 1
#

Radius of gyration: 17.7 Å; chains: 1; bounding box: 44×41×42 Å

Sequence (164 aa):
DRWAAALREAPQPLAGVRPPGGLDPECAENTLTLTLGPNVAGPLLTTAPGLVNGTVNDVLLTALALAVLGRRGADGAGGADGADEEGAVLIDVEGHGREDVVEGTDLSRTVGWFTTVFPVRLALGRPDLDEARRGGPAVGAALRLVKEELRAVPDKGIGFGLLR

pLDDT: mean 85.46, std 13.27, range [46.62, 97.62]